Protein AF-A0A6M3JSK5-F1 (afdb_monomer_lite)

Sequence (96 aa):
MNLLAKAEPTYLKLADGEDYEIPVLNLTTLANIEKTMGFGLARLQTKMIEETATTLRLTIYALLHETNPKLSLEEVGELVTFDVMKDVSEVLSKVL

Radius of gyration: 13.5 Å; chains: 1; bounding box: 28×36×40 Å

Secondary structure (DSSP, 8-state):
-----PPPPEEEE-TTSPEEEEPP--HHHHHHHHHHHTS-HHHHHHHHHTT-HHHHHHHHHHHHHHH-TT--HHHHHHH--TTTHHHHHHHHHHH-

Organism: NCBI:txid1070528

Foldseek 3Di:
DDPPPPDDWDWAAWPVRDTATFDQDDPVLQVQLCVQLVHHPVCLVVVVVVVDPVSLLSNQCSRRCVRVVVDDSVNSSVGCDPVRVVSSVVSVVVRD

pLDDT: mean 86.92, std 12.44, range [30.16, 95.88]

Structure (mmCIF, N/CA/C/O backbone):
data_AF-A0A6M3JSK5-F1
#
_entry.id   AF-A0A6M3JSK5-F1
#
loop_
_atom_site.group_PDB
_atom_site.id
_atom_site.type_symbol
_atom_site.label_atom_id
_atom_site.label_alt_id
_atom_site.label_comp_id
_atom_site.label_asym_id
_atom_site.label_entity_id
_atom_site.label_seq_id
_atom_site.pdbx_PDB_ins_code
_atom_site.Cartn_x
_atom_site.Cartn_y
_atom_site.Cartn_z
_atom_site.occupancy
_atom_site.B_iso_or_equiv
_atom_site.auth_seq_id
_atom_site.auth_comp_id
_atom_site.auth_asym_id
_atom_site.auth_atom_id
_atom_site.pdbx_PDB_model_num
ATOM 1 N N . MET A 1 1 ? 2.848 -27.985 -24.559 1.00 30.16 1 MET A N 1
ATOM 2 C CA . MET A 1 1 ? 3.509 -26.680 -24.337 1.00 30.16 1 MET A CA 1
ATOM 3 C C . MET A 1 1 ? 2.547 -25.812 -23.544 1.00 30.16 1 MET A C 1
ATOM 5 O O . MET A 1 1 ? 1.531 -25.435 -24.101 1.00 30.16 1 MET A O 1
ATOM 9 N N . ASN A 1 2 ? 2.802 -25.575 -22.257 1.00 44.78 2 ASN A N 1
ATOM 10 C CA . ASN A 1 2 ? 1.939 -24.767 -21.385 1.00 44.78 2 ASN A CA 1
ATOM 11 C C . ASN A 1 2 ? 2.830 -23.748 -20.681 1.00 44.78 2 ASN A C 1
ATOM 13 O O . ASN A 1 2 ? 3.455 -24.107 -19.694 1.00 44.78 2 ASN A O 1
ATOM 17 N N . LEU A 1 3 ? 2.980 -22.534 -21.212 1.00 42.22 3 LEU A N 1
ATOM 18 C CA . LEU A 1 3 ? 3.968 -21.581 -20.679 1.00 42.22 3 LEU A CA 1
ATOM 19 C C . LEU A 1 3 ? 3.462 -20.129 -20.704 1.00 42.22 3 LEU A C 1
ATOM 21 O O . LEU A 1 3 ? 4.183 -19.201 -21.041 1.00 42.22 3 LEU A O 1
ATOM 25 N N . LEU A 1 4 ? 2.211 -19.935 -20.293 1.00 43.38 4 LEU A N 1
ATOM 26 C CA . LEU A 1 4 ? 1.837 -18.754 -19.516 1.00 43.38 4 LEU A CA 1
ATOM 27 C C . LEU A 1 4 ? 1.512 -19.273 -18.118 1.00 43.38 4 LEU A C 1
ATOM 29 O O . LEU A 1 4 ? 0.345 -19.463 -17.781 1.00 43.38 4 LEU A O 1
ATOM 33 N N . ALA A 1 5 ? 2.545 -19.616 -17.344 1.00 51.03 5 ALA A N 1
ATOM 34 C CA . ALA A 1 5 ? 2.362 -19.857 -15.920 1.00 51.03 5 ALA A CA 1
ATOM 35 C C . ALA A 1 5 ? 1.834 -18.544 -15.331 1.00 51.03 5 ALA A C 1
ATOM 37 O O . ALA A 1 5 ? 2.570 -17.564 -15.227 1.00 51.03 5 ALA A O 1
ATOM 38 N N . LYS A 1 6 ? 0.524 -18.481 -15.084 1.00 57.25 6 LYS A N 1
ATOM 39 C CA . LYS A 1 6 ? -0.087 -17.334 -14.419 1.00 57.25 6 LYS A CA 1
ATOM 40 C C . LYS A 1 6 ? 0.478 -17.319 -13.005 1.00 57.25 6 LYS A C 1
ATOM 42 O O . LYS A 1 6 ? 0.386 -18.333 -12.321 1.00 57.25 6 LYS A O 1
ATOM 47 N N . ALA A 1 7 ? 1.107 -16.213 -12.618 1.00 67.62 7 ALA A N 1
ATOM 48 C CA . ALA A 1 7 ? 1.549 -16.033 -11.246 1.00 67.62 7 ALA A CA 1
ATOM 49 C C . ALA A 1 7 ? 0.340 -16.198 -10.316 1.00 67.62 7 ALA A C 1
ATOM 51 O O . ALA A 1 7 ? -0.748 -15.702 -10.623 1.00 67.62 7 ALA A O 1
ATOM 52 N N . GLU A 1 8 ? 0.524 -16.949 -9.235 1.00 73.00 8 GLU A N 1
ATOM 53 C CA . GLU A 1 8 ? -0.531 -17.144 -8.250 1.00 73.00 8 GLU A CA 1
ATOM 54 C C . GLU A 1 8 ? -0.770 -15.834 -7.483 1.00 73.00 8 GLU A C 1
ATOM 56 O O . GLU A 1 8 ? 0.190 -15.109 -7.193 1.00 73.00 8 GLU A O 1
ATOM 61 N N . PRO A 1 9 ? -2.036 -15.502 -7.180 1.00 78.88 9 PRO A N 1
ATOM 62 C CA . PRO A 1 9 ? -2.359 -14.313 -6.408 1.00 78.88 9 PRO A CA 1
ATOM 63 C C . PRO A 1 9 ? -1.756 -14.421 -5.004 1.00 78.88 9 PRO A C 1
ATOM 65 O O . PRO A 1 9 ? -1.826 -15.465 -4.355 1.00 78.88 9 PRO A O 1
ATOM 68 N N . THR A 1 10 ? -1.146 -13.331 -4.544 1.00 90.31 10 THR A N 1
ATOM 69 C CA . THR A 1 10 ? -0.648 -13.203 -3.169 1.00 90.31 10 THR A CA 1
ATOM 70 C C . THR A 1 10 ? -1.665 -12.410 -2.365 1.00 90.31 10 THR A C 1
ATOM 72 O O . THR A 1 10 ? -2.201 -11.432 -2.873 1.00 90.31 10 THR A O 1
ATOM 75 N N . TYR A 1 11 ? -1.927 -12.812 -1.124 1.00 93.38 11 TYR A N 1
ATOM 76 C CA . TYR A 1 11 ? -2.890 -12.138 -0.253 1.00 93.38 11 TYR A CA 1
ATOM 77 C C . TYR A 1 11 ? -2.194 -11.542 0.964 1.00 93.38 11 TYR A C 1
ATOM 79 O O . TYR A 1 11 ? -1.212 -12.095 1.465 1.00 93.38 11 TYR A O 1
ATOM 87 N N . LEU A 1 12 ? -2.715 -10.410 1.420 1.00 93.75 12 LEU A N 1
ATOM 88 C CA . LEU A 1 12 ? -2.289 -9.708 2.615 1.00 93.75 12 LEU A CA 1
ATOM 89 C C . LEU A 1 12 ? -3.460 -9.616 3.590 1.00 93.75 12 LEU A C 1
ATOM 91 O O . LEU A 1 12 ? -4.469 -8.990 3.277 1.00 93.75 12 LEU A O 1
ATOM 95 N N . LYS A 1 13 ? -3.297 -10.194 4.778 1.00 94.75 13 LYS A N 1
ATOM 96 C CA . LYS A 1 13 ? -4.282 -10.088 5.850 1.00 94.75 13 LYS A CA 1
ATOM 97 C C . LYS A 1 13 ? -4.062 -8.821 6.670 1.00 94.75 13 LYS A C 1
ATOM 99 O O . LYS A 1 13 ? -2.933 -8.567 7.094 1.00 94.75 13 LYS A O 1
ATOM 104 N N . LEU A 1 14 ? -5.120 -8.046 6.900 1.00 95.06 14 LEU A N 1
ATOM 105 C CA . LEU A 1 14 ? -5.067 -6.814 7.696 1.00 95.06 14 LEU A CA 1
ATOM 106 C C . LEU A 1 14 ? -5.860 -6.934 9.009 1.00 95.06 14 LEU A C 1
ATOM 108 O O . LEU A 1 14 ? -6.411 -7.989 9.330 1.00 95.06 14 LEU A O 1
ATOM 112 N N . ALA A 1 15 ? -5.854 -5.864 9.812 1.00 95.44 15 ALA A N 1
ATOM 113 C CA . ALA A 1 15 ? -6.380 -5.854 11.180 1.00 95.44 15 ALA A CA 1
ATOM 114 C C . ALA A 1 15 ? -7.895 -6.099 11.290 1.00 95.44 15 ALA A C 1
ATOM 116 O O . ALA A 1 15 ? -8.382 -6.520 12.340 1.00 95.44 15 ALA A O 1
ATOM 117 N N . ASP A 1 16 ? -8.648 -5.859 10.218 1.00 94.50 16 ASP A N 1
ATOM 118 C CA . ASP A 1 16 ? -10.071 -6.199 10.128 1.00 94.50 16 ASP A CA 1
ATOM 119 C C . ASP A 1 16 ? -10.321 -7.705 9.949 1.00 94.50 16 ASP A C 1
ATOM 121 O O . ASP A 1 16 ? -11.454 -8.171 10.067 1.00 94.50 16 ASP A O 1
ATOM 125 N N . GLY A 1 17 ? -9.257 -8.480 9.733 1.00 93.38 17 GLY A N 1
ATOM 126 C CA . GLY A 1 17 ? -9.301 -9.918 9.538 1.00 93.38 17 GLY A CA 1
ATOM 127 C C . GLY A 1 17 ? -9.554 -10.340 8.093 1.00 93.38 17 GLY A C 1
ATOM 128 O O . GLY A 1 17 ? -9.588 -11.550 7.852 1.00 93.38 17 GLY A O 1
ATOM 129 N N . GLU A 1 18 ? -9.685 -9.391 7.163 1.00 94.81 18 GLU A N 1
ATOM 130 C CA . GLU A 1 18 ? -9.923 -9.642 5.742 1.00 94.81 18 GLU A CA 1
ATOM 131 C C . GLU A 1 18 ? -8.611 -9.894 4.982 1.00 94.81 18 GLU A C 1
ATOM 133 O O . GLU A 1 18 ? -7.546 -9.370 5.326 1.00 94.81 18 GLU A O 1
ATOM 138 N N . ASP A 1 19 ? -8.700 -10.715 3.931 1.00 94.56 19 ASP A N 1
ATOM 139 C CA . ASP A 1 19 ? -7.596 -11.029 3.023 1.00 94.56 19 ASP A CA 1
ATOM 140 C C . ASP A 1 19 ? -7.688 -10.167 1.759 1.00 94.56 19 ASP A C 1
ATOM 142 O O . ASP A 1 19 ? -8.617 -10.287 0.957 1.00 94.56 19 ASP A O 1
ATOM 146 N N . TYR A 1 20 ? -6.681 -9.328 1.541 1.00 94.94 20 TYR A N 1
ATOM 147 C CA . TYR A 1 20 ? -6.616 -8.437 0.392 1.00 94.94 20 TYR A CA 1
ATOM 148 C C . TYR A 1 20 ? -5.669 -8.962 -0.678 1.00 94.94 20 TYR A C 1
ATOM 150 O O . TYR A 1 20 ? -4.502 -9.248 -0.414 1.00 94.94 20 TYR A O 1
ATOM 158 N N . GLU A 1 21 ? -6.155 -9.054 -1.913 1.00 94.50 21 GLU A N 1
ATOM 159 C CA . GLU A 1 21 ? -5.336 -9.474 -3.048 1.00 94.50 21 GLU A CA 1
ATOM 160 C C . GLU A 1 21 ? -4.273 -8.422 -3.388 1.00 94.50 21 GLU A C 1
ATOM 162 O O . GLU A 1 21 ? -4.580 -7.245 -3.581 1.00 94.50 21 GLU A O 1
ATOM 167 N N . ILE A 1 22 ? -3.026 -8.860 -3.519 1.00 93.00 22 ILE A N 1
ATOM 168 C CA . ILE A 1 22 ? -1.907 -8.077 -4.033 1.00 93.00 22 ILE A CA 1
ATOM 169 C C . ILE A 1 22 ? -1.764 -8.380 -5.529 1.00 93.00 22 ILE A C 1
ATOM 171 O O . ILE A 1 22 ? -1.706 -9.555 -5.913 1.00 93.00 22 ILE A O 1
ATOM 175 N N . PRO A 1 23 ? -1.689 -7.353 -6.395 1.00 90.12 23 PRO A N 1
ATOM 176 C CA . PRO A 1 23 ? -1.582 -7.559 -7.830 1.00 90.12 23 PRO A CA 1
ATOM 177 C C . PRO A 1 23 ? -0.296 -8.307 -8.187 1.00 90.12 23 PRO A C 1
ATOM 179 O O . PRO A 1 23 ? 0.766 -8.096 -7.600 1.00 90.12 23 PRO A O 1
ATOM 182 N N . VAL A 1 24 ? -0.359 -9.114 -9.246 1.00 89.25 24 VAL A N 1
ATOM 183 C CA . VAL A 1 24 ? 0.850 -9.662 -9.868 1.00 89.25 24 VAL A CA 1
ATOM 184 C C . VAL A 1 24 ? 1.702 -8.509 -10.402 1.00 89.25 24 VAL A C 1
ATOM 186 O O . VAL A 1 24 ? 1.231 -7.695 -11.205 1.00 89.25 24 VAL A O 1
ATOM 189 N N . LEU A 1 25 ? 2.973 -8.462 -10.000 1.00 87.75 25 LEU A N 1
ATOM 190 C CA . LEU A 1 25 ? 3.905 -7.435 -10.452 1.00 87.75 25 LEU A CA 1
ATOM 191 C C . LEU A 1 25 ? 4.367 -7.698 -11.888 1.00 87.75 25 LEU A C 1
ATOM 193 O O . LEU A 1 25 ? 5.176 -8.578 -12.173 1.00 87.75 25 LEU A O 1
ATOM 197 N N . ASN A 1 26 ? 3.841 -6.901 -12.808 1.00 88.81 26 ASN A N 1
ATOM 198 C CA . ASN A 1 26 ? 4.257 -6.804 -14.197 1.00 88.81 26 ASN A CA 1
ATOM 199 C C . ASN A 1 26 ? 4.508 -5.324 -14.529 1.00 88.81 26 ASN A C 1
ATOM 201 O O . ASN A 1 26 ? 4.236 -4.442 -13.721 1.00 88.81 26 ASN A O 1
ATOM 205 N N . LEU A 1 27 ? 5.022 -5.019 -15.722 1.00 89.56 27 LEU A N 1
ATOM 206 C CA . LEU A 1 27 ? 5.384 -3.635 -16.061 1.00 89.56 27 LEU A CA 1
ATOM 207 C C . LEU A 1 27 ? 4.204 -2.648 -15.984 1.00 89.56 27 LEU A C 1
ATOM 209 O O . LEU A 1 27 ? 4.422 -1.474 -15.700 1.00 89.56 27 LEU A O 1
ATOM 213 N N . THR A 1 28 ? 2.970 -3.104 -16.208 1.00 90.94 28 THR A N 1
ATOM 214 C CA . THR A 1 28 ? 1.776 -2.260 -16.084 1.00 90.94 28 THR A CA 1
ATOM 215 C C . THR A 1 28 ? 1.460 -1.957 -14.624 1.00 90.94 28 THR A C 1
ATOM 217 O O . THR A 1 28 ? 1.304 -0.790 -14.276 1.00 90.94 28 THR A O 1
ATOM 220 N N . THR A 1 29 ? 1.413 -2.973 -13.759 1.00 91.00 29 THR A N 1
ATOM 221 C CA . THR A 1 29 ? 1.111 -2.770 -12.333 1.00 91.00 29 THR A CA 1
ATOM 222 C C . THR A 1 29 ? 2.222 -1.997 -11.630 1.00 91.00 29 THR A C 1
ATOM 224 O O . THR A 1 29 ? 1.934 -1.100 -10.846 1.00 91.00 29 THR A O 1
ATOM 227 N N . LEU A 1 30 ? 3.489 -2.233 -11.985 1.00 91.12 30 LEU A N 1
ATOM 228 C CA . LEU A 1 30 ? 4.615 -1.443 -11.478 1.00 91.12 30 LEU A CA 1
ATOM 229 C C . LEU A 1 30 ? 4.487 0.042 -11.853 1.00 91.12 30 LEU A C 1
ATOM 231 O O . LEU A 1 30 ? 4.649 0.901 -10.990 1.00 91.12 30 LEU A O 1
ATOM 235 N N . ALA A 1 31 ? 4.137 0.356 -13.105 1.00 92.38 31 ALA A N 1
ATOM 236 C CA . ALA A 1 31 ? 3.941 1.740 -13.540 1.00 92.38 31 ALA A CA 1
ATOM 237 C C . ALA A 1 31 ? 2.768 2.424 -12.813 1.00 92.38 31 ALA A C 1
ATOM 239 O O . ALA A 1 31 ? 2.849 3.607 -12.469 1.00 92.38 31 ALA A O 1
ATOM 240 N N . ASN A 1 32 ? 1.686 1.690 -12.546 1.00 93.12 32 ASN A N 1
ATOM 241 C CA . ASN A 1 32 ? 0.565 2.210 -11.769 1.00 93.12 32 ASN A CA 1
ATOM 242 C C . ASN A 1 32 ? 0.953 2.458 -10.304 1.00 93.12 32 ASN A C 1
ATOM 244 O O . ASN A 1 32 ? 0.634 3.516 -9.762 1.00 93.12 32 ASN A O 1
ATOM 248 N N . ILE A 1 33 ? 1.706 1.542 -9.689 1.00 92.38 33 ILE A N 1
ATOM 249 C CA . ILE A 1 33 ? 2.240 1.697 -8.329 1.00 92.38 33 ILE A CA 1
ATOM 250 C C . ILE A 1 33 ? 3.114 2.955 -8.234 1.00 92.38 33 ILE A C 1
ATOM 252 O O . ILE A 1 33 ? 2.908 3.774 -7.339 1.00 92.38 33 ILE A O 1
ATOM 256 N N . GLU A 1 34 ? 4.034 3.179 -9.179 1.00 93.56 34 GLU A N 1
ATOM 257 C CA . GLU A 1 34 ? 4.859 4.400 -9.227 1.00 93.56 34 GLU A CA 1
ATOM 258 C C . GLU A 1 34 ? 4.014 5.675 -9.314 1.00 93.56 34 GLU A C 1
ATOM 260 O O . GLU A 1 34 ? 4.282 6.661 -8.619 1.00 93.56 34 GLU A O 1
ATOM 265 N N . LYS A 1 35 ? 2.965 5.653 -10.144 1.00 93.44 35 LYS A N 1
ATOM 266 C CA . LYS A 1 35 ? 2.027 6.770 -10.279 1.00 93.44 35 LYS A CA 1
ATOM 267 C C . LYS A 1 35 ? 1.294 7.048 -8.967 1.00 93.44 35 LYS A C 1
ATOM 269 O O . LYS A 1 35 ? 1.168 8.211 -8.590 1.00 93.44 35 LYS A O 1
ATOM 274 N N . THR A 1 36 ? 0.848 6.005 -8.272 1.00 92.94 36 THR A N 1
ATOM 275 C CA . THR A 1 36 ? 0.134 6.113 -6.993 1.00 92.94 36 THR A CA 1
ATOM 276 C C . THR A 1 36 ? 1.041 6.614 -5.869 1.00 92.94 36 THR A C 1
ATOM 278 O O . THR A 1 36 ? 0.628 7.455 -5.074 1.00 92.94 36 THR A O 1
ATOM 281 N N . MET A 1 37 ? 2.298 6.167 -5.825 1.00 91.19 37 MET A N 1
ATOM 282 C CA . MET A 1 37 ? 3.277 6.639 -4.838 1.00 91.19 37 MET A CA 1
ATOM 283 C C . MET A 1 37 ? 3.812 8.051 -5.138 1.00 91.19 37 MET A C 1
ATOM 285 O O . MET A 1 37 ? 4.335 8.722 -4.249 1.00 91.19 37 MET A O 1
ATOM 289 N N . GLY A 1 38 ? 3.729 8.513 -6.388 1.00 90.12 38 GLY A N 1
ATOM 290 C CA . GLY A 1 38 ? 4.288 9.798 -6.817 1.00 90.12 38 GLY A CA 1
ATOM 291 C C . GLY A 1 38 ? 5.818 9.803 -6.941 1.00 90.12 38 GLY A C 1
ATOM 292 O O . GLY A 1 38 ? 6.431 10.866 -7.060 1.00 90.12 38 GLY A O 1
ATOM 293 N N . PHE A 1 39 ? 6.456 8.631 -6.915 1.00 88.25 39 PHE A N 1
ATOM 294 C CA . PHE A 1 39 ? 7.887 8.452 -7.153 1.00 88.25 39 PHE A CA 1
ATOM 295 C C . PHE A 1 39 ? 8.179 7.069 -7.749 1.00 88.25 39 PHE A C 1
ATOM 297 O O . PHE A 1 39 ? 7.419 6.125 -7.562 1.00 88.25 39 PHE A O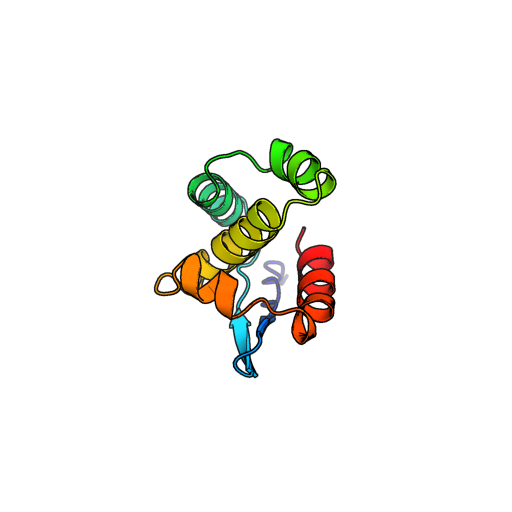 1
ATOM 304 N N . GLY A 1 40 ? 9.311 6.954 -8.449 1.00 88.75 40 GLY A N 1
ATOM 305 C CA . GLY A 1 40 ? 9.729 5.697 -9.077 1.00 88.75 40 GLY A CA 1
ATOM 306 C C . GLY A 1 40 ? 10.254 4.653 -8.085 1.00 88.75 40 GLY A C 1
ATOM 307 O O . GLY A 1 40 ? 10.852 5.008 -7.065 1.00 88.75 40 GLY A O 1
ATOM 308 N N . LEU A 1 41 ? 10.123 3.370 -8.424 1.00 86.19 41 LEU A N 1
ATOM 309 C CA . LEU A 1 41 ? 10.530 2.218 -7.603 1.00 86.19 41 LEU A CA 1
ATOM 310 C C . LEU A 1 41 ? 12.022 2.228 -7.255 1.00 86.19 41 LEU A C 1
ATOM 312 O O . LEU A 1 41 ? 12.408 1.813 -6.167 1.00 86.19 41 LEU A O 1
ATOM 316 N N . ALA A 1 42 ? 12.866 2.800 -8.117 1.00 86.06 42 ALA A N 1
ATOM 317 C CA . ALA A 1 42 ? 14.286 2.994 -7.819 1.00 86.06 42 ALA A CA 1
ATOM 318 C C . ALA A 1 42 ? 14.525 3.838 -6.548 1.00 86.06 42 ALA A C 1
ATOM 320 O O . ALA A 1 42 ? 15.538 3.675 -5.878 1.00 86.06 42 ALA A O 1
ATOM 321 N N . ARG A 1 43 ? 13.593 4.738 -6.200 1.00 85.94 43 ARG A N 1
ATOM 322 C CA . ARG A 1 43 ? 13.640 5.540 -4.966 1.00 85.94 43 ARG A CA 1
ATOM 323 C C . ARG A 1 43 ? 12.943 4.860 -3.790 1.00 85.94 43 ARG A C 1
ATOM 325 O O . ARG A 1 43 ? 13.155 5.284 -2.657 1.00 85.94 43 ARG A O 1
ATOM 332 N N . LEU A 1 44 ? 12.122 3.839 -4.043 1.00 84.56 44 LEU A N 1
ATOM 333 C CA . LEU A 1 44 ? 11.370 3.137 -3.005 1.00 84.56 44 LEU A CA 1
ATOM 334 C C . LEU A 1 44 ? 12.314 2.475 -2.001 1.00 84.56 44 LEU A C 1
ATOM 336 O O . LEU A 1 44 ? 12.153 2.687 -0.806 1.00 84.56 44 LEU A O 1
ATOM 340 N N . GLN A 1 45 ? 13.334 1.750 -2.472 1.00 79.69 45 GLN A N 1
ATOM 341 C CA . GLN A 1 45 ? 14.293 1.078 -1.586 1.00 79.69 45 GLN A CA 1
ATOM 342 C C . GLN A 1 45 ? 14.985 2.064 -0.641 1.00 79.69 45 GLN A C 1
ATOM 344 O O . GLN A 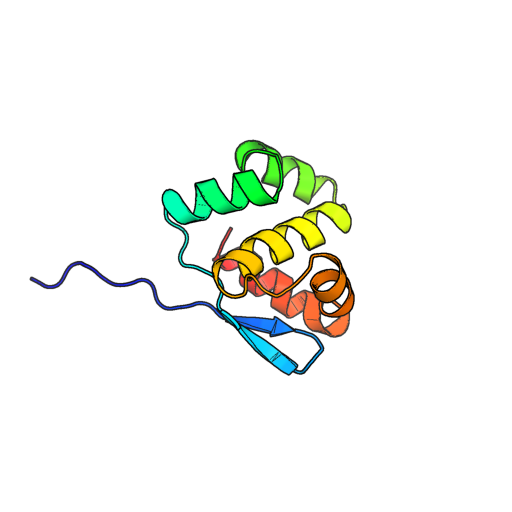1 45 ? 15.027 1.834 0.563 1.00 79.69 45 GLN A O 1
ATOM 349 N N . THR A 1 46 ? 15.454 3.205 -1.155 1.00 84.81 46 THR A N 1
ATOM 350 C CA . THR A 1 46 ? 16.054 4.257 -0.323 1.00 84.81 46 THR A CA 1
ATOM 351 C C . THR A 1 46 ? 15.069 4.779 0.724 1.00 84.81 46 THR A C 1
ATOM 353 O O . THR A 1 46 ? 15.420 4.878 1.893 1.00 84.81 46 THR A O 1
ATOM 356 N N . LYS A 1 47 ? 13.817 5.044 0.336 1.00 83.88 47 LYS A N 1
ATOM 357 C CA . LYS A 1 47 ? 12.775 5.554 1.245 1.00 83.88 47 LYS A CA 1
ATOM 358 C C . LYS A 1 47 ? 12.310 4.544 2.297 1.00 83.88 47 LYS A C 1
ATOM 360 O O . LYS A 1 47 ? 11.904 4.942 3.386 1.00 83.88 47 LYS A O 1
ATOM 365 N N . MET A 1 48 ? 12.345 3.255 1.967 1.00 81.44 48 MET A N 1
ATOM 366 C CA . MET A 1 48 ? 12.043 2.163 2.894 1.00 81.44 48 MET A CA 1
ATOM 367 C C . MET A 1 48 ? 13.162 1.992 3.926 1.00 81.44 48 MET A C 1
ATOM 369 O O . MET A 1 48 ? 12.871 1.786 5.098 1.00 81.44 48 MET A O 1
ATOM 373 N N . ILE A 1 49 ? 14.425 2.146 3.513 1.00 78.25 49 ILE A N 1
ATOM 374 C CA . ILE A 1 49 ? 15.594 2.136 4.414 1.00 78.25 49 ILE A CA 1
ATOM 375 C C . ILE A 1 49 ? 15.597 3.353 5.349 1.00 78.25 49 ILE A C 1
ATOM 377 O O . ILE A 1 49 ? 16.084 3.268 6.468 1.00 78.25 49 ILE A O 1
ATOM 381 N N . GLU A 1 50 ? 15.018 4.477 4.926 1.00 82.25 50 GLU A N 1
ATOM 382 C CA . GLU A 1 50 ? 14.773 5.631 5.804 1.00 82.25 50 GLU A CA 1
ATOM 383 C C . GLU A 1 50 ? 13.681 5.357 6.869 1.00 82.25 50 GLU A C 1
ATOM 385 O O . GLU A 1 50 ? 13.352 6.255 7.641 1.00 82.25 50 GLU A O 1
ATOM 390 N N . GLU A 1 51 ? 13.116 4.139 6.916 1.00 67.56 51 GLU A N 1
ATOM 391 C CA . GLU A 1 51 ? 12.209 3.612 7.952 1.00 67.56 51 GLU A CA 1
ATOM 392 C C . GLU A 1 51 ? 10.997 4.509 8.255 1.00 67.56 51 GLU A C 1
ATOM 394 O O . GLU A 1 51 ? 10.492 4.590 9.377 1.00 67.56 51 GLU A O 1
ATOM 399 N N . THR A 1 52 ? 10.475 5.199 7.240 1.00 79.75 52 THR A N 1
ATOM 400 C CA . THR A 1 52 ? 9.314 6.069 7.444 1.00 79.75 52 THR A CA 1
ATOM 401 C C . THR A 1 52 ? 8.012 5.274 7.353 1.00 79.75 52 THR A C 1
ATOM 403 O O . THR A 1 52 ? 7.673 4.726 6.302 1.00 79.75 52 THR A O 1
ATOM 406 N N . ALA A 1 53 ? 7.216 5.293 8.428 1.00 85.62 53 ALA A N 1
ATOM 407 C CA . ALA A 1 53 ? 5.855 4.742 8.440 1.00 85.62 53 ALA A CA 1
ATOM 408 C C . ALA A 1 53 ? 5.005 5.270 7.266 1.00 85.62 53 ALA A C 1
ATOM 410 O O . ALA A 1 53 ? 4.192 4.548 6.697 1.00 85.62 53 ALA A O 1
ATOM 411 N N . THR A 1 54 ? 5.252 6.513 6.840 1.00 89.19 54 THR A N 1
ATOM 412 C CA . THR A 1 54 ? 4.637 7.120 5.654 1.00 89.19 54 THR A CA 1
ATOM 413 C C . THR A 1 54 ? 4.933 6.351 4.368 1.00 89.19 54 THR A C 1
ATOM 415 O O . THR A 1 54 ? 4.014 6.126 3.583 1.00 89.19 54 THR A O 1
ATOM 418 N N . THR A 1 55 ? 6.188 5.953 4.133 1.00 89.44 55 THR A N 1
ATOM 419 C CA . THR A 1 55 ? 6.567 5.215 2.916 1.00 89.44 55 THR A CA 1
ATOM 420 C C . THR A 1 55 ? 5.975 3.816 2.939 1.00 89.44 55 THR A C 1
ATOM 422 O O . THR A 1 55 ? 5.416 3.386 1.931 1.00 89.44 55 THR A O 1
ATOM 425 N N . LEU A 1 56 ? 6.017 3.140 4.089 1.00 89.56 56 LEU A N 1
ATOM 426 C CA . LEU A 1 56 ? 5.396 1.827 4.244 1.00 89.56 56 LEU A CA 1
ATOM 427 C C . LEU A 1 56 ? 3.888 1.892 3.967 1.00 89.56 56 LEU A C 1
ATOM 429 O O . LEU A 1 56 ? 3.390 1.165 3.109 1.00 89.56 56 LEU A O 1
ATOM 433 N N . ARG A 1 57 ? 3.179 2.830 4.609 1.00 92.69 57 ARG A N 1
ATOM 434 C CA . ARG A 1 57 ? 1.743 3.061 4.392 1.00 92.69 57 ARG A CA 1
ATOM 435 C C . ARG A 1 57 ? 1.429 3.314 2.920 1.00 92.69 57 ARG A C 1
ATOM 437 O O . ARG A 1 57 ? 0.493 2.734 2.382 1.00 92.69 57 ARG A O 1
ATOM 444 N N . LEU A 1 58 ? 2.210 4.170 2.264 1.00 93.81 58 LEU A N 1
ATOM 445 C CA . LEU A 1 58 ? 2.002 4.516 0.860 1.00 93.81 58 LEU A CA 1
ATOM 446 C C . LEU A 1 58 ? 2.271 3.335 -0.080 1.00 93.81 58 LEU A C 1
ATOM 448 O O . LEU A 1 58 ? 1.572 3.186 -1.076 1.00 93.81 58 LEU A O 1
ATOM 452 N N . THR A 1 59 ? 3.250 2.493 0.246 1.00 92.44 59 THR A N 1
ATOM 453 C CA . THR A 1 59 ? 3.587 1.290 -0.530 1.00 92.44 59 THR A CA 1
ATOM 454 C C . THR A 1 59 ? 2.465 0.265 -0.448 1.00 92.44 59 THR A C 1
ATOM 456 O O . THR A 1 59 ? 2.000 -0.220 -1.476 1.00 92.44 59 THR A O 1
ATOM 459 N N . ILE A 1 60 ? 1.982 -0.017 0.766 1.00 94.00 60 ILE A N 1
ATOM 460 C CA . ILE A 1 60 ? 0.855 -0.932 0.986 1.00 94.00 60 ILE A CA 1
ATOM 461 C C . ILE A 1 60 ? -0.388 -0.393 0.279 1.00 94.00 60 ILE A C 1
ATOM 463 O O . ILE A 1 60 ? -1.034 -1.124 -0.464 1.00 94.00 60 ILE A O 1
ATOM 467 N N . TYR A 1 61 ? -0.675 0.902 0.422 1.00 95.88 61 TYR A N 1
ATOM 468 C CA . TYR A 1 61 ? -1.774 1.544 -0.291 1.00 95.88 61 TYR A CA 1
ATOM 469 C C . TYR A 1 61 ? -1.646 1.397 -1.810 1.00 95.88 61 TYR A C 1
ATOM 471 O O . TYR A 1 61 ? -2.608 1.002 -2.457 1.00 95.88 61 TYR A O 1
ATOM 479 N N . ALA A 1 62 ? -0.472 1.662 -2.386 1.00 94.38 62 ALA A N 1
ATOM 480 C CA . ALA A 1 62 ? -0.273 1.565 -3.828 1.00 94.38 62 ALA A CA 1
ATOM 481 C C . ALA A 1 62 ? -0.475 0.140 -4.361 1.00 94.38 62 ALA A C 1
ATOM 483 O O . ALA A 1 62 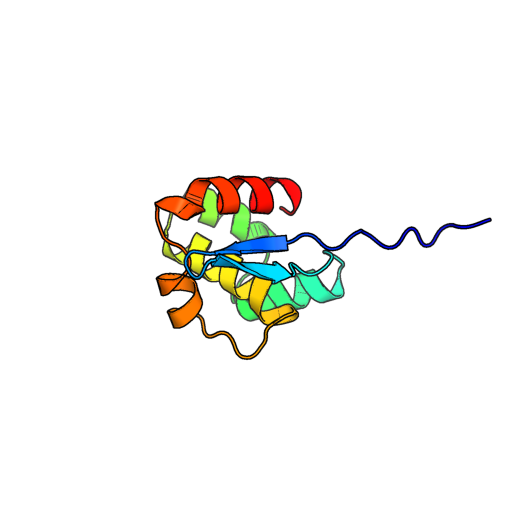? -1.016 -0.024 -5.451 1.00 94.38 62 ALA A O 1
ATOM 484 N N . LEU A 1 63 ? -0.086 -0.879 -3.590 1.00 93.88 63 LEU A N 1
ATOM 485 C CA . LEU A 1 63 ? -0.332 -2.280 -3.931 1.00 93.88 63 LEU A CA 1
ATOM 486 C C . LEU A 1 63 ? -1.822 -2.626 -3.849 1.00 93.88 63 LEU A C 1
ATOM 488 O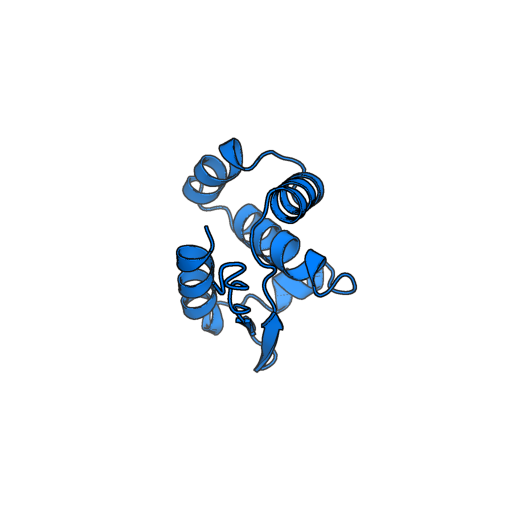 O . LEU A 1 63 ? -2.373 -3.195 -4.787 1.00 93.88 63 LEU A O 1
ATOM 492 N N . LEU A 1 64 ? -2.479 -2.257 -2.749 1.00 94.88 64 LEU A N 1
ATOM 493 C CA . LEU A 1 64 ? -3.885 -2.580 -2.512 1.00 94.88 64 LEU A CA 1
ATOM 494 C C . LEU A 1 64 ? -4.829 -1.820 -3.443 1.00 94.88 64 LEU A C 1
ATOM 496 O O . LEU A 1 64 ? -5.860 -2.357 -3.830 1.00 94.88 64 LEU A O 1
ATOM 500 N N . HIS A 1 65 ? -4.488 -0.594 -3.837 1.00 94.69 65 HIS A N 1
ATOM 501 C CA . HIS A 1 65 ? -5.343 0.239 -4.680 1.00 94.69 65 HIS A CA 1
ATOM 502 C C . HIS A 1 65 ? -5.537 -0.336 -6.095 1.00 94.69 65 HIS A C 1
ATOM 504 O O . HIS A 1 65 ? -6.576 -0.103 -6.710 1.00 94.69 65 HIS A O 1
ATOM 510 N N . GLU A 1 66 ? -4.586 -1.128 -6.601 1.00 93.31 66 GLU A N 1
ATOM 511 C CA . GLU A 1 66 ? -4.690 -1.766 -7.924 1.00 93.31 66 GLU A CA 1
ATOM 512 C C . GLU A 1 66 ? -5.818 -2.802 -8.002 1.00 93.31 66 GLU A C 1
ATOM 514 O O . GLU A 1 66 ? -6.479 -2.942 -9.030 1.00 93.31 66 GLU A O 1
ATOM 519 N N . THR A 1 67 ? -6.039 -3.537 -6.916 1.00 92.62 67 THR A N 1
ATOM 520 C CA . THR A 1 67 ? -7.051 -4.600 -6.811 1.00 92.62 67 THR A CA 1
ATOM 521 C C . THR A 1 67 ? -8.294 -4.125 -6.057 1.00 92.62 67 THR A C 1
ATOM 523 O O . THR A 1 67 ? -9.395 -4.620 -6.292 1.00 92.62 67 THR A O 1
ATOM 526 N N . ASN A 1 68 ? -8.143 -3.114 -5.200 1.00 93.81 68 ASN A N 1
ATOM 527 C CA . ASN A 1 68 ? -9.169 -2.565 -4.321 1.00 93.81 68 ASN A CA 1
ATOM 528 C C . ASN A 1 68 ? -9.199 -1.023 -4.406 1.00 93.81 68 ASN A C 1
ATOM 530 O O . ASN A 1 68 ? -8.920 -0.338 -3.421 1.00 93.81 68 ASN A O 1
ATOM 534 N N . PRO A 1 69 ? -9.605 -0.430 -5.546 1.00 92.56 69 PRO A N 1
ATOM 535 C CA . PRO A 1 69 ? -9.516 1.019 -5.786 1.00 92.56 69 PRO A CA 1
ATOM 536 C C . PRO A 1 69 ? -10.424 1.879 -4.890 1.00 92.56 69 PRO A C 1
ATOM 538 O O . PRO A 1 69 ? -10.361 3.106 -4.933 1.00 92.56 69 PRO A O 1
ATOM 541 N N . LYS A 1 70 ? -11.305 1.251 -4.105 1.00 93.06 70 LYS A N 1
ATOM 542 C CA . LYS A 1 70 ? -12.165 1.935 -3.132 1.00 93.06 70 LYS A CA 1
ATOM 543 C C . LYS A 1 70 ? -11.452 2.223 -1.814 1.00 93.06 70 LYS A C 1
ATOM 545 O O . LYS A 1 70 ? -11.891 3.132 -1.122 1.00 93.06 70 LYS A O 1
ATOM 550 N N . LEU A 1 71 ? -10.398 1.468 -1.488 1.00 93.31 71 LEU A N 1
ATOM 551 C CA . LEU A 1 71 ? -9.601 1.721 -0.295 1.00 93.31 71 LEU A CA 1
ATOM 552 C C . LEU A 1 71 ? -8.878 3.052 -0.444 1.00 93.31 71 LEU A C 1
ATOM 554 O O . LEU A 1 71 ? -8.203 3.307 -1.446 1.00 93.31 71 LEU A O 1
ATOM 558 N N . SER A 1 72 ? -9.008 3.878 0.578 1.00 95.62 72 SER A N 1
ATOM 559 C CA . SER A 1 72 ? -8.278 5.122 0.742 1.00 95.62 72 SER A CA 1
ATOM 560 C C . SER A 1 72 ? -6.947 4.898 1.464 1.00 95.62 72 SER A C 1
ATOM 562 O O . SER A 1 72 ? -6.723 3.901 2.150 1.00 95.62 72 SER A O 1
ATOM 564 N N . LEU A 1 73 ? -6.041 5.868 1.336 1.00 94.94 73 LEU A N 1
ATOM 565 C CA . LEU A 1 73 ? -4.765 5.857 2.057 1.00 94.94 73 LEU A CA 1
ATOM 566 C C . LEU A 1 73 ? -4.951 5.923 3.584 1.00 94.94 73 LEU A C 1
ATOM 568 O O . LEU A 1 73 ? -4.095 5.445 4.327 1.00 94.94 73 LEU A O 1
ATOM 572 N N . GLU A 1 74 ? -6.035 6.554 4.038 1.00 95.50 74 GLU A N 1
ATOM 573 C CA . GLU A 1 74 ? -6.386 6.667 5.454 1.00 95.50 74 GLU A CA 1
ATOM 574 C C . GLU A 1 74 ? -6.811 5.311 6.015 1.00 95.50 74 GLU A C 1
ATOM 576 O O . GLU A 1 74 ? -6.168 4.836 6.948 1.00 95.50 74 GLU A O 1
ATOM 581 N N . GLU A 1 75 ? -7.766 4.636 5.367 1.00 95.38 75 GLU A N 1
ATOM 582 C CA . GLU A 1 75 ? -8.221 3.291 5.757 1.00 95.38 75 GLU A CA 1
ATOM 583 C C . GLU A 1 75 ? -7.058 2.293 5.810 1.00 95.38 75 GLU A C 1
ATOM 585 O O . GLU A 1 75 ? -6.919 1.551 6.776 1.00 95.38 75 GLU A O 1
ATOM 590 N N . VAL A 1 76 ? -6.148 2.316 4.829 1.00 94.06 76 VAL A N 1
ATOM 591 C CA . VAL A 1 76 ? -4.947 1.461 4.866 1.00 94.06 76 VAL A CA 1
ATOM 592 C C . VAL A 1 76 ? -4.075 1.762 6.089 1.00 94.06 76 VAL A C 1
ATOM 594 O O . VAL A 1 76 ? -3.516 0.848 6.688 1.00 94.06 76 VAL A O 1
ATOM 597 N N . GLY A 1 77 ? -3.949 3.029 6.485 1.00 93.38 77 GLY A N 1
ATOM 598 C CA . GLY A 1 77 ? -3.212 3.404 7.691 1.00 93.38 77 GLY A CA 1
ATOM 599 C C . GLY A 1 77 ? -3.857 2.899 8.982 1.00 93.38 77 GLY A C 1
ATOM 600 O O . GLY A 1 77 ? -3.135 2.560 9.915 1.00 93.38 77 GLY A O 1
ATOM 601 N N . GLU A 1 78 ? -5.186 2.833 9.031 1.00 95.19 78 GLU A N 1
ATOM 602 C CA . GLU A 1 78 ? -5.935 2.296 10.173 1.00 95.19 78 GLU A CA 1
ATOM 603 C C . GLU A 1 78 ? -5.872 0.764 10.242 1.00 95.19 78 GLU A C 1
ATOM 605 O O . GLU A 1 78 ? -5.836 0.196 11.332 1.00 95.19 78 GLU A O 1
ATOM 610 N N . LEU A 1 79 ? -5.810 0.101 9.085 1.00 94.94 79 LEU A N 1
ATOM 611 C CA . LEU A 1 79 ? -5.785 -1.358 8.958 1.00 94.94 79 LEU A CA 1
ATOM 612 C C . LEU A 1 79 ? -4.387 -1.980 9.123 1.00 94.94 79 LEU A C 1
ATOM 614 O O . LEU A 1 79 ? -4.276 -3.167 9.432 1.00 94.94 79 LEU A O 1
ATOM 618 N N . VAL A 1 80 ? -3.315 -1.207 8.918 1.00 92.62 80 VAL A N 1
ATOM 619 C CA . VAL A 1 80 ? -1.924 -1.655 9.116 1.00 92.62 80 VAL A CA 1
ATOM 620 C C . VAL A 1 80 ? -1.486 -1.340 10.546 1.00 92.62 80 VAL A C 1
ATOM 622 O O . VAL A 1 80 ? -0.796 -0.358 10.828 1.00 92.62 80 VAL A O 1
ATOM 625 N N . THR A 1 81 ? -1.908 -2.194 11.468 1.00 91.62 81 THR A N 1
ATOM 626 C CA . THR A 1 81 ? -1.591 -2.108 12.895 1.00 91.62 81 THR A CA 1
ATOM 627 C C . THR A 1 81 ? -0.333 -2.913 13.255 1.00 91.62 81 THR A C 1
ATOM 629 O O . THR A 1 81 ? 0.204 -3.687 12.459 1.00 91.62 81 THR A O 1
ATOM 632 N N . PHE A 1 82 ? 0.182 -2.734 14.477 1.00 89.69 82 PHE A N 1
ATOM 633 C CA . PHE A 1 82 ? 1.393 -3.428 14.938 1.00 89.69 82 PHE A CA 1
ATOM 634 C C . PHE A 1 82 ? 1.252 -4.958 14.988 1.00 89.69 82 PHE A C 1
ATOM 636 O O . PHE A 1 82 ? 2.242 -5.658 14.787 1.00 89.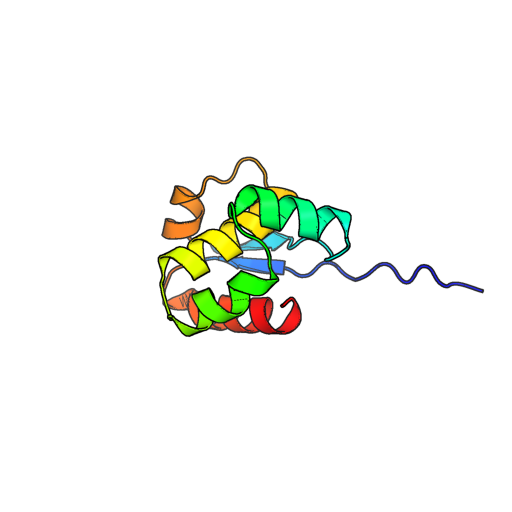69 82 PHE A O 1
ATOM 643 N N . ASP A 1 83 ? 0.056 -5.481 15.250 1.00 91.44 83 ASP A N 1
ATOM 644 C CA . ASP A 1 83 ? -0.223 -6.918 15.341 1.00 91.44 83 ASP A CA 1
ATOM 645 C C . ASP A 1 83 ? -0.160 -7.634 13.985 1.00 91.44 83 ASP A C 1
ATOM 647 O O . ASP A 1 83 ? 0.279 -8.782 13.941 1.00 91.44 83 ASP A O 1
ATOM 651 N N . VAL A 1 84 ? -0.477 -6.944 12.883 1.00 91.69 84 VAL A N 1
ATOM 652 C CA . VAL A 1 84 ? -0.364 -7.489 11.515 1.00 91.69 84 VAL A CA 1
ATOM 653 C C . VAL A 1 84 ? 0.947 -7.115 10.819 1.00 91.69 84 VAL A C 1
ATOM 655 O O . VAL A 1 84 ? 1.250 -7.615 9.739 1.00 91.69 84 VAL A O 1
ATOM 658 N N . MET A 1 85 ? 1.776 -6.266 11.436 1.00 88.94 85 MET A N 1
ATOM 659 C CA . MET A 1 85 ? 3.004 -5.734 10.828 1.00 88.94 85 MET A CA 1
ATOM 660 C C . MET A 1 85 ? 3.996 -6.824 10.405 1.00 88.94 85 MET A C 1
ATOM 662 O O . MET A 1 85 ? 4.709 -6.680 9.407 1.00 88.94 85 MET A O 1
ATOM 666 N N . LYS A 1 86 ? 4.051 -7.926 11.160 1.00 89.81 86 LYS A N 1
ATOM 667 C CA . LYS A 1 86 ? 4.891 -9.077 10.820 1.00 89.81 86 LYS A CA 1
ATOM 668 C C . LYS A 1 86 ? 4.440 -9.707 9.501 1.00 89.81 86 LYS A C 1
ATOM 670 O O . LYS A 1 86 ? 5.261 -9.868 8.602 1.00 89.81 86 LYS A O 1
ATOM 675 N N . ASP A 1 87 ? 3.149 -9.998 9.378 1.00 89.38 87 ASP A N 1
ATOM 676 C CA . ASP A 1 87 ? 2.566 -10.636 8.196 1.00 89.38 87 ASP A CA 1
ATOM 677 C C . ASP A 1 87 ? 2.675 -9.715 6.975 1.00 89.38 87 ASP A C 1
ATOM 679 O O . ASP A 1 87 ? 3.092 -10.145 5.899 1.00 89.38 87 ASP A O 1
ATOM 683 N N . VAL A 1 88 ? 2.425 -8.416 7.171 1.00 90.75 88 VAL A N 1
ATOM 684 C CA . VAL A 1 88 ? 2.672 -7.367 6.171 1.00 90.75 88 VAL A CA 1
ATOM 685 C C . VAL A 1 88 ? 4.116 -7.413 5.677 1.00 90.75 88 VAL A C 1
ATOM 687 O O . VAL A 1 88 ? 4.353 -7.468 4.472 1.00 90.75 88 VAL A O 1
ATOM 690 N N . SER A 1 89 ? 5.092 -7.434 6.584 1.00 88.12 89 SER A N 1
ATOM 691 C CA . SER A 1 89 ? 6.514 -7.447 6.219 1.00 88.12 89 SER A CA 1
ATOM 692 C C . SER A 1 89 ? 6.902 -8.714 5.450 1.00 88.12 89 SER A C 1
ATOM 694 O O . SER A 1 89 ? 7.632 -8.641 4.461 1.00 88.12 89 SER A O 1
ATOM 696 N N . GLU A 1 90 ? 6.390 -9.877 5.864 1.00 89.88 90 GLU A N 1
ATOM 697 C CA . GLU A 1 90 ? 6.635 -11.150 5.183 1.00 89.88 90 GLU A CA 1
ATOM 698 C C . GLU A 1 90 ? 6.057 -11.160 3.763 1.00 89.88 90 GLU A C 1
ATOM 700 O O . GLU A 1 90 ? 6.737 -11.596 2.832 1.00 89.88 90 GLU A O 1
ATOM 705 N N . VAL A 1 91 ? 4.835 -10.656 3.573 1.00 90.06 91 VAL A N 1
ATOM 706 C CA . VAL A 1 91 ? 4.213 -10.544 2.245 1.00 90.06 91 VAL A CA 1
ATOM 707 C C . VAL A 1 91 ? 4.991 -9.572 1.366 1.00 90.06 91 VAL A C 1
ATOM 709 O O . VAL A 1 91 ? 5.355 -9.929 0.246 1.00 90.06 91 VAL A O 1
ATOM 712 N N . LEU A 1 92 ? 5.318 -8.382 1.876 1.00 87.31 92 LEU A N 1
ATOM 713 C CA . LEU A 1 92 ? 6.073 -7.387 1.116 1.00 87.31 92 LEU A CA 1
ATOM 714 C C . LEU A 1 92 ? 7.437 -7.926 0.673 1.00 87.31 92 LEU A C 1
ATOM 716 O O . LEU A 1 92 ? 7.790 -7.734 -0.481 1.00 87.31 92 LEU A O 1
ATOM 720 N N . SER A 1 93 ? 8.153 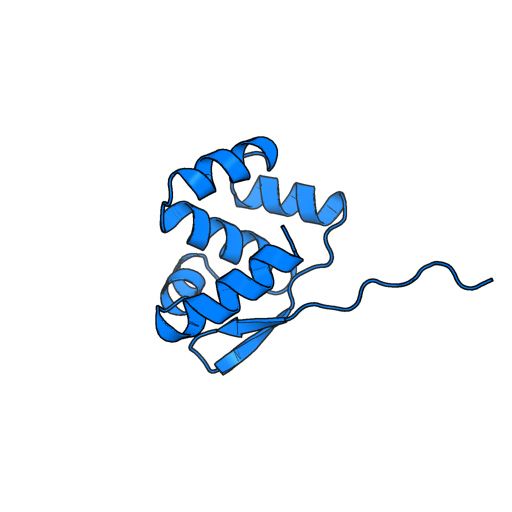-8.675 1.518 1.00 85.50 93 SER A N 1
ATOM 721 C CA . SER A 1 93 ? 9.462 -9.261 1.168 1.00 85.50 93 SER A CA 1
ATOM 722 C C . SER A 1 93 ? 9.426 -10.334 0.070 1.00 85.50 93 SER A C 1
ATOM 724 O O . SER A 1 93 ? 10.454 -10.657 -0.521 1.00 85.50 93 SER A O 1
ATOM 726 N N . LYS A 1 94 ? 8.257 -10.937 -0.181 1.00 84.06 94 LYS A N 1
ATOM 727 C CA . LYS A 1 94 ? 8.065 -11.917 -1.265 1.00 84.06 94 LYS A CA 1
ATOM 728 C C . LYS A 1 94 ? 7.726 -11.240 -2.586 1.00 84.06 94 LYS A C 1
ATOM 730 O O . LYS A 1 94 ? 7.899 -11.842 -3.643 1.00 84.06 94 LYS A O 1
ATOM 735 N N . VAL A 1 95 ? 7.185 -10.030 -2.501 1.00 83.31 95 VAL A N 1
ATOM 736 C CA . VAL A 1 95 ? 6.636 -9.283 -3.628 1.00 83.31 95 VAL A CA 1
ATOM 737 C C . VAL A 1 95 ? 7.625 -8.215 -4.114 1.00 83.31 95 VAL A C 1
ATOM 739 O O . VAL A 1 95 ? 7.696 -7.985 -5.317 1.00 83.31 95 VAL A O 1
ATOM 742 N N . LEU A 1 96 ? 8.408 -7.601 -3.220 1.00 76.19 96 LEU A N 1
ATOM 743 C CA . LEU A 1 96 ? 9.363 -6.510 -3.477 1.00 76.19 96 LEU A CA 1
ATOM 744 C C . LEU A 1 96 ? 10.804 -6.921 -3.151 1.00 76.19 96 LEU A C 1
ATOM 746 O O . LEU A 1 96 ? 11.702 -6.492 -3.913 1.00 76.19 96 LEU A O 1
#